Protein AF-A0A8S9ZVJ3-F1 (afdb_monomer)

Nearest PDB structures (foldseek):
  2yfw-assembly1_G  TM=9.400E-01  e=3.034E-04  Kluyveromyces lactis NRRL Y-1140
  6hts-assembly1_M  TM=9.670E-01  e=2.673E-04  Homo sapiens
  5ong-assembly1_E  TM=9.399E-01  e=2.848E-04  Xenopus laevis
  7yyh-assembly1_E  TM=9.456E-01  e=9.492E-04  Homo sapiens
  9fbw-assembly1_A  TM=9.017E-01  e=1.303E-03  Saccharomyces cerevisiae S288C

Secondary structure (DSSP, 8-state):
---HHHHHHHHHHHHHHHSPTT------HHHHHHHHHHHHHHHHHHHHHHHHHHHHTT-SS--HHHHHHHHHHHHHH-GGG--

Radius of gyration: 16.37 Å; Cα contacts (8 Å, |Δi|>4): 38; chains: 1; bounding box: 35×22×41 Å

Foldseek 3Di:
DDDLVVQVVVVVVVCVVPDDPPDPDDDDPVVSVVVVVVVVVLVVLLVVQQCVQCVVVVHNDRDPVSSVVSVVVCVVPNPVPSD

Mean predicted aligned error: 4.84 Å

Organism: NCBI:txid189291

Sequence (83 aa):
MIPQSPFSNLFKEILRNVSAPGSDLKVERKAINALHESTEAFMDKFFDAANRCAIHARRETVKPEDFSLVRWILDAFGINTLR

pLDDT: mean 91.19, std 7.03, range [61.72, 97.75]

Structure (mmCIF, N/CA/C/O backbone):
data_AF-A0A8S9ZVJ3-F1
#
_entry.id   AF-A0A8S9ZVJ3-F1
#
loop_
_atom_site.group_PDB
_atom_site.id
_atom_site.type_symbol
_atom_site.label_atom_id
_atom_site.label_alt_id
_atom_site.label_comp_id
_atom_site.label_asym_id
_atom_site.label_entity_id
_atom_site.label_seq_id
_atom_site.pdbx_PDB_ins_code
_atom_site.Cartn_x
_atom_site.Cartn_y
_atom_site.Cartn_z
_atom_site.occupancy
_atom_site.B_iso_or_equiv
_atom_site.auth_seq_id
_atom_site.auth_comp_id
_atom_site.auth_asym_id
_atom_site.auth_atom_id
_atom_site.pdbx_PDB_model_num
ATOM 1 N N . MET A 1 1 ? -2.139 9.130 -3.408 1.00 77.62 1 MET A N 1
ATOM 2 C CA . MET A 1 1 ? -2.653 9.178 -2.024 1.00 77.62 1 MET A CA 1
ATOM 3 C C . MET A 1 1 ? -3.989 8.460 -1.956 1.00 77.62 1 MET A C 1
ATOM 5 O O . MET A 1 1 ? -4.823 8.641 -2.838 1.00 77.62 1 MET A O 1
ATOM 9 N N . ILE A 1 2 ? -4.151 7.599 -0.959 1.00 87.06 2 ILE A N 1
ATOM 10 C CA . ILE A 1 2 ? -5.314 6.740 -0.734 1.00 87.06 2 ILE A CA 1
ATOM 11 C C . ILE A 1 2 ? -6.408 7.579 -0.053 1.00 87.06 2 ILE A C 1
ATOM 13 O O . ILE A 1 2 ? -6.110 8.258 0.930 1.00 87.06 2 ILE A O 1
ATOM 17 N N . PRO A 1 3 ? -7.680 7.537 -0.490 1.00 92.94 3 PRO A N 1
ATOM 18 C CA . PRO A 1 3 ? -8.727 8.306 0.176 1.00 92.94 3 PRO A CA 1
ATOM 19 C C . PRO A 1 3 ? -8.953 7.826 1.624 1.00 92.94 3 PRO A C 1
ATOM 21 O O . PRO A 1 3 ? -9.115 6.633 1.885 1.00 92.94 3 PRO A O 1
ATOM 24 N N . GLN A 1 4 ? -9.007 8.761 2.578 1.00 89.00 4 GLN A N 1
ATOM 25 C CA . GLN A 1 4 ? -9.045 8.442 4.016 1.00 89.00 4 GLN A CA 1
ATOM 26 C C . GLN A 1 4 ? -10.319 7.701 4.458 1.00 89.00 4 GLN A C 1
ATOM 28 O O . GLN A 1 4 ? -10.264 6.830 5.325 1.00 89.00 4 GLN A O 1
ATOM 33 N N . SER A 1 5 ? -11.477 8.035 3.877 1.00 92.50 5 SER A N 1
ATOM 34 C CA . SER A 1 5 ? -12.762 7.414 4.231 1.00 92.50 5 SER A CA 1
ATOM 35 C C . SER A 1 5 ? -12.817 5.908 3.910 1.00 92.50 5 SER A C 1
ATOM 37 O O . SER A 1 5 ? -13.047 5.131 4.841 1.00 92.50 5 SER A O 1
ATOM 39 N N . PRO A 1 6 ? -12.552 5.450 2.666 1.00 94.44 6 PRO A N 1
ATOM 40 C CA . PRO A 1 6 ? -12.535 4.021 2.362 1.00 94.44 6 PRO A CA 1
ATOM 41 C C . PRO A 1 6 ? -11.418 3.279 3.103 1.00 94.44 6 PRO A C 1
ATOM 43 O O . PRO A 1 6 ? -11.657 2.168 3.565 1.00 94.44 6 PRO A O 1
ATOM 46 N N . PHE A 1 7 ? -10.249 3.901 3.310 1.00 94.94 7 PHE A N 1
ATOM 47 C CA . PHE A 1 7 ? -9.186 3.308 4.126 1.00 94.94 7 PHE A CA 1
ATOM 48 C C . PHE A 1 7 ? -9.644 3.052 5.569 1.00 94.94 7 PHE A C 1
ATOM 50 O O . PHE A 1 7 ? -9.462 1.959 6.100 1.00 94.94 7 PHE A O 1
ATOM 57 N N . SER A 1 8 ? -10.295 4.036 6.200 1.00 93.69 8 SER A N 1
ATOM 58 C CA . SER A 1 8 ? -10.814 3.891 7.563 1.00 93.69 8 SER A CA 1
ATOM 59 C C . SER A 1 8 ? -11.894 2.811 7.665 1.00 93.69 8 SER A C 1
ATOM 61 O O . SER A 1 8 ? -11.925 2.079 8.655 1.00 93.69 8 SER A O 1
ATOM 63 N N . ASN A 1 9 ? -12.768 2.700 6.661 1.00 93.31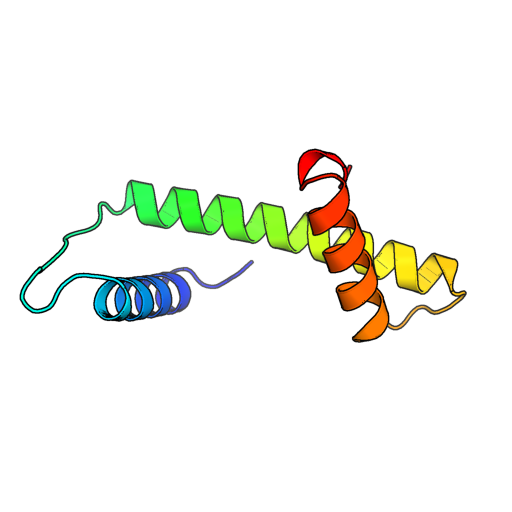 9 ASN A N 1
ATOM 64 C CA . ASN A 1 9 ? -13.814 1.678 6.629 1.00 93.31 9 ASN A CA 1
ATOM 65 C C . ASN A 1 9 ? -13.218 0.273 6.489 1.00 93.31 9 ASN A C 1
ATOM 67 O O . ASN A 1 9 ? -13.555 -0.595 7.291 1.00 93.31 9 ASN A O 1
ATOM 71 N N . LEU A 1 10 ? -12.277 0.087 5.558 1.00 94.38 10 LEU A N 1
ATOM 72 C CA . LEU A 1 10 ? -11.559 -1.175 5.373 1.00 94.38 10 LEU A CA 1
ATOM 73 C C . LEU A 1 10 ? -10.790 -1.574 6.637 1.00 94.38 10 LEU A C 1
ATOM 75 O O . LEU A 1 10 ? -10.859 -2.714 7.084 1.00 94.38 10 LEU A O 1
ATOM 79 N N . PHE A 1 11 ? -10.090 -0.627 7.260 1.00 92.81 11 PHE A N 1
ATOM 80 C CA . PHE A 1 11 ? -9.364 -0.890 8.498 1.00 92.81 11 PHE A CA 1
ATOM 81 C C . PHE A 1 11 ? -10.297 -1.361 9.625 1.00 92.81 11 PHE A C 1
ATOM 83 O O . PHE A 1 11 ? -9.992 -2.334 10.310 1.00 92.81 11 PHE A O 1
ATOM 90 N N . LYS A 1 12 ? -11.454 -0.712 9.807 1.00 90.94 12 LYS A N 1
ATOM 91 C CA . LYS A 1 12 ? -12.450 -1.125 10.812 1.00 90.94 12 LYS A CA 1
ATOM 92 C C . LYS A 1 12 ? -13.048 -2.496 10.504 1.00 90.94 12 LYS A C 1
ATOM 94 O O . LYS A 1 12 ? -13.335 -3.245 11.432 1.00 90.94 12 LYS A O 1
ATOM 99 N N . GLU A 1 13 ? -13.244 -2.821 9.230 1.00 92.06 13 GLU A N 1
ATOM 100 C CA . GLU A 1 13 ? -13.699 -4.141 8.793 1.00 92.06 13 GLU A CA 1
ATOM 101 C C . GLU A 1 13 ? -12.674 -5.228 9.143 1.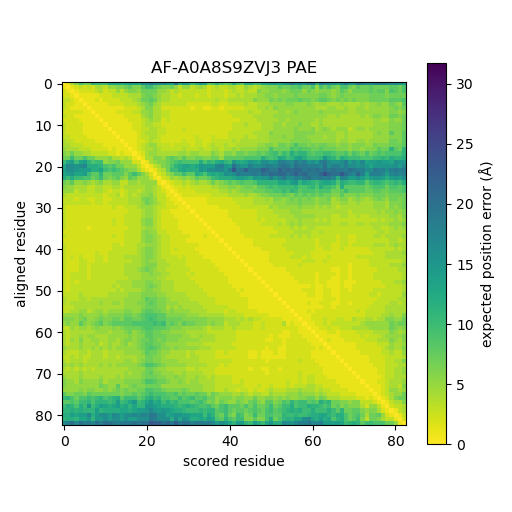00 92.06 13 GLU A C 1
ATOM 103 O O . GLU A 1 13 ? -13.014 -6.200 9.815 1.00 92.06 13 GLU A O 1
ATOM 108 N N . ILE A 1 14 ? -11.402 -5.020 8.789 1.00 92.56 14 ILE A N 1
ATOM 109 C CA . ILE A 1 14 ? -10.305 -5.935 9.135 1.00 92.56 14 ILE A CA 1
ATOM 110 C C . ILE A 1 14 ? -10.193 -6.084 10.652 1.00 92.56 14 ILE A C 1
ATOM 112 O O . ILE A 1 14 ? -10.084 -7.200 11.155 1.00 92.56 14 ILE A O 1
ATOM 116 N N . LEU A 1 15 ? -10.268 -4.978 11.396 1.00 91.44 15 LEU A N 1
ATOM 117 C CA . LEU A 1 15 ? -10.193 -5.006 12.851 1.00 91.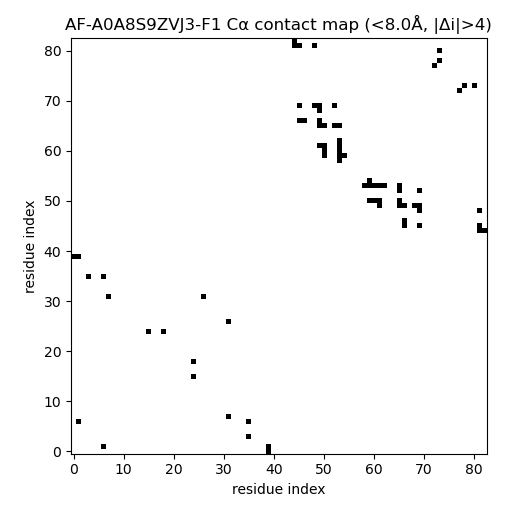44 15 LEU A CA 1
ATOM 118 C C . LEU A 1 15 ? -11.293 -5.883 13.452 1.00 91.44 15 LEU A C 1
ATOM 120 O O . LEU A 1 15 ? -11.003 -6.677 14.339 1.00 91.44 15 LEU A O 1
ATOM 124 N N . ARG A 1 16 ? -12.530 -5.795 12.954 1.00 89.94 16 ARG A N 1
ATOM 125 C CA . ARG A 1 16 ? -13.637 -6.653 13.410 1.00 89.94 16 ARG A CA 1
ATOM 126 C C . ARG A 1 16 ? -13.388 -8.133 13.125 1.00 89.94 16 ARG A C 1
ATOM 128 O O . ARG A 1 16 ? -13.757 -8.956 13.951 1.00 89.94 16 ARG A O 1
ATOM 135 N N . ASN A 1 17 ? -12.744 -8.459 12.005 1.00 89.56 17 ASN A N 1
ATOM 136 C CA . ASN A 1 17 ? -12.408 -9.840 11.644 1.00 89.56 17 ASN A CA 1
ATOM 137 C C . ASN A 1 17 ? -11.253 -10.416 12.479 1.00 89.56 17 ASN A C 1
ATOM 139 O O . ASN A 1 17 ? -11.197 -11.621 12.701 1.00 89.56 17 ASN A O 1
ATOM 143 N N . VAL A 1 18 ? -10.323 -9.567 12.925 1.00 89.81 18 VAL A N 1
ATOM 144 C CA . VAL A 1 18 ? -9.162 -9.971 13.740 1.00 89.81 18 VAL A CA 1
ATOM 145 C C . VAL A 1 18 ? -9.490 -9.993 15.237 1.00 89.81 18 VAL A C 1
ATOM 147 O O . VAL A 1 18 ? -8.873 -10.736 15.999 1.00 89.81 18 VAL A O 1
ATOM 150 N N . SER A 1 19 ? -10.447 -9.176 15.678 1.00 87.69 19 SER A N 1
ATOM 151 C CA . SER A 1 19 ? -10.798 -9.041 17.094 1.00 87.69 19 SER A CA 1
ATOM 152 C C . SER A 1 19 ? -11.646 -10.214 17.589 1.00 87.69 19 SER A C 1
ATOM 154 O O . SER A 1 19 ? -12.409 -10.818 16.838 1.00 87.69 19 SER A O 1
ATOM 156 N N . ALA A 1 20 ? -11.532 -10.534 18.882 1.00 82.12 20 ALA A N 1
ATOM 157 C CA . ALA A 1 20 ? -12.287 -11.627 19.488 1.00 82.12 20 ALA A CA 1
ATOM 158 C C . ALA A 1 20 ? -13.812 -11.391 19.385 1.00 82.12 20 ALA A C 1
ATOM 160 O O . ALA A 1 20 ? -14.258 -10.239 19.498 1.00 82.12 20 ALA A O 1
ATOM 161 N N . PRO A 1 21 ? -14.629 -12.453 19.235 1.00 75.44 21 PRO A N 1
ATOM 162 C CA . PRO A 1 21 ? -16.083 -12.328 19.189 1.00 75.44 21 PRO A CA 1
ATOM 163 C C . PRO A 1 21 ? -16.614 -11.574 20.416 1.00 75.44 21 PRO A C 1
ATOM 165 O O . PRO A 1 21 ? -16.318 -11.941 21.551 1.00 75.44 21 PRO A O 1
ATOM 168 N N . GLY A 1 22 ? -17.388 -10.510 20.190 1.00 71.62 22 GLY A N 1
ATOM 169 C CA . GLY A 1 22 ? -17.972 -9.688 21.258 1.00 71.62 22 GLY A CA 1
ATOM 170 C C . GLY A 1 22 ? -17.095 -8.537 21.768 1.00 71.62 22 GLY A C 1
ATOM 171 O O . GLY A 1 22 ? -17.521 -7.820 22.671 1.00 71.62 22 GLY A O 1
ATOM 172 N N . SER A 1 23 ? -15.907 -8.317 21.195 1.00 78.31 23 SER A N 1
ATOM 173 C CA . SER A 1 23 ? -15.091 -7.135 21.502 1.00 78.31 23 SER A CA 1
ATOM 174 C C . SER A 1 23 ? -15.431 -5.962 20.573 1.00 78.31 23 SER A C 1
ATOM 176 O O . SER A 1 23 ? -15.207 -6.016 19.367 1.00 78.31 23 SER A O 1
ATOM 178 N N . ASP A 1 24 ? -15.982 -4.884 21.137 1.00 77.44 24 ASP A N 1
ATOM 179 C CA . ASP A 1 24 ? -16.279 -3.653 20.394 1.00 77.44 24 ASP A CA 1
ATOM 180 C C . ASP A 1 24 ? -15.122 -2.656 20.568 1.00 77.44 24 ASP A C 1
ATOM 182 O O . ASP A 1 24 ? -15.129 -1.776 21.436 1.00 77.44 24 ASP A O 1
ATOM 186 N N . LEU A 1 25 ? -14.054 -2.858 19.789 1.00 85.06 25 LEU A N 1
ATOM 187 C CA . LEU A 1 25 ? -12.857 -2.020 19.851 1.00 85.06 25 LEU A CA 1
ATOM 188 C C . LEU A 1 25 ? -13.106 -0.656 19.197 1.00 85.06 25 LEU A C 1
ATOM 190 O O . LEU A 1 25 ? -13.367 -0.543 17.997 1.00 85.06 25 LEU A O 1
ATOM 194 N N . LYS A 1 26 ? -12.947 0.408 19.986 1.00 87.25 26 LYS A N 1
ATOM 195 C CA . LYS A 1 26 ? -12.954 1.791 19.499 1.00 87.25 26 LYS A CA 1
ATOM 196 C C . LYS A 1 26 ? -11.529 2.232 19.200 1.00 87.25 26 LYS A C 1
ATOM 198 O O . LYS A 1 26 ? -10.668 2.178 20.073 1.00 87.25 26 LYS A O 1
ATOM 203 N N . VAL A 1 27 ? -11.292 2.706 17.980 1.00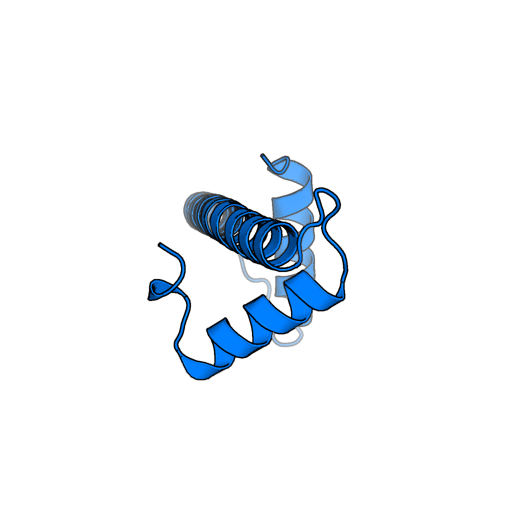 89.19 27 VAL A N 1
ATOM 204 C CA . VAL A 1 27 ? -9.972 3.186 17.554 1.00 89.19 27 VAL A CA 1
ATOM 205 C C . VAL A 1 27 ? -9.950 4.705 17.511 1.00 89.19 27 VAL A C 1
ATOM 207 O O . VAL A 1 27 ? -10.843 5.337 16.943 1.00 89.19 27 VAL A O 1
ATOM 210 N N . GLU A 1 28 ? -8.912 5.294 18.101 1.00 93.44 28 GLU A N 1
ATOM 211 C CA . GLU A 1 28 ? -8.685 6.733 18.050 1.00 93.44 28 GLU A CA 1
ATOM 212 C C . GLU A 1 28 ? -8.402 7.191 16.611 1.00 93.44 28 GLU A C 1
ATOM 214 O O . GLU A 1 28 ? -7.655 6.555 15.864 1.00 93.44 28 GLU A O 1
ATOM 219 N N . ARG A 1 29 ? -8.938 8.354 16.224 1.00 91.75 29 ARG A N 1
ATOM 220 C CA . ARG A 1 29 ? -8.695 8.938 14.896 1.00 91.75 29 ARG A CA 1
ATOM 221 C C . ARG A 1 29 ? -7.202 9.139 14.605 1.00 91.75 29 ARG A C 1
ATOM 223 O O . ARG A 1 29 ? -6.782 8.932 13.471 1.00 91.75 29 ARG A O 1
ATOM 230 N N . LYS A 1 30 ? -6.398 9.503 15.613 1.00 94.75 30 LYS A N 1
ATOM 231 C CA . LYS A 1 30 ? -4.943 9.669 15.461 1.00 94.75 30 LYS A CA 1
ATOM 232 C C . LYS A 1 30 ? -4.248 8.368 15.061 1.00 94.75 30 LYS A C 1
ATOM 234 O O . LYS A 1 30 ? -3.380 8.404 14.199 1.00 94.75 30 LYS A O 1
ATOM 239 N N . ALA A 1 31 ? -4.667 7.234 15.623 1.00 93.38 31 ALA A N 1
ATOM 240 C CA . ALA A 1 31 ? -4.110 5.929 15.277 1.00 93.38 31 ALA A CA 1
ATOM 241 C C . ALA A 1 31 ? -4.424 5.546 13.821 1.00 93.38 31 ALA A C 1
ATOM 243 O O . ALA A 1 31 ? -3.545 5.079 1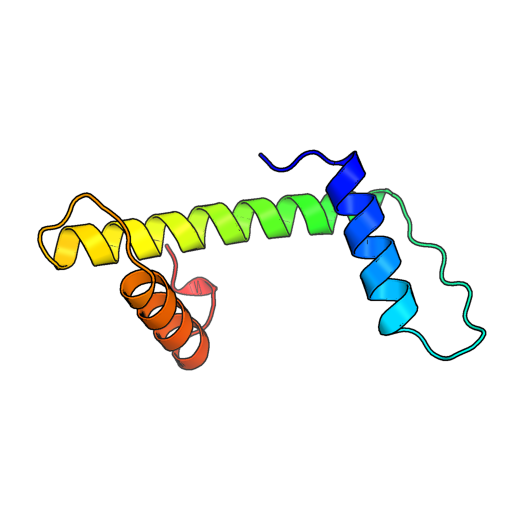3.103 1.00 93.38 31 ALA A O 1
ATOM 244 N N . ILE A 1 32 ? -5.653 5.812 13.360 1.00 93.56 32 ILE A N 1
ATOM 245 C CA . ILE A 1 32 ? -6.049 5.572 11.962 1.00 93.56 32 ILE A CA 1
ATOM 246 C C . ILE A 1 32 ? -5.216 6.437 11.008 1.00 93.56 32 ILE A C 1
ATOM 248 O O . ILE A 1 32 ? -4.746 5.937 9.991 1.00 93.56 32 ILE A O 1
ATOM 252 N N . ASN A 1 33 ? -5.008 7.713 11.343 1.00 94.31 33 ASN A N 1
ATOM 253 C CA . ASN A 1 33 ? -4.204 8.620 10.524 1.00 94.31 33 ASN A CA 1
ATOM 254 C C . ASN A 1 33 ? -2.732 8.189 10.465 1.00 94.31 33 ASN A C 1
ATOM 256 O O . ASN A 1 33 ? -2.161 8.164 9.383 1.00 94.31 33 ASN A O 1
ATOM 260 N N . ALA A 1 34 ? -2.137 7.806 11.599 1.00 95.50 34 ALA A N 1
ATOM 261 C CA . ALA A 1 34 ? -0.757 7.323 11.639 1.00 95.50 34 ALA A CA 1
ATOM 262 C C . ALA A 1 34 ? -0.573 6.047 10.798 1.00 95.50 34 ALA A C 1
ATOM 264 O O . ALA A 1 34 ? 0.413 5.901 10.078 1.00 95.50 34 ALA A O 1
ATOM 265 N N . LEU A 1 35 ? -1.550 5.135 10.846 1.00 94.31 35 LEU A N 1
ATOM 266 C CA . LEU A 1 35 ? -1.538 3.930 10.020 1.00 94.31 35 LEU A CA 1
ATOM 267 C C . LEU A 1 35 ? -1.692 4.254 8.529 1.00 94.31 35 LEU A C 1
ATOM 269 O O . LEU A 1 35 ? -1.026 3.641 7.695 1.00 94.31 35 LEU A O 1
ATOM 273 N N . HIS A 1 36 ? -2.564 5.207 8.193 1.00 94.94 36 HIS A N 1
ATOM 274 C CA . HIS A 1 36 ? -2.758 5.677 6.822 1.00 94.94 36 HIS A CA 1
ATOM 275 C C . HIS A 1 36 ? -1.461 6.262 6.255 1.00 94.94 36 HIS A C 1
ATOM 277 O O . HIS A 1 36 ? -1.000 5.798 5.217 1.00 94.94 36 HIS A O 1
ATOM 283 N N . GLU A 1 37 ? -0.811 7.165 6.991 1.00 94.56 37 GLU A N 1
ATOM 284 C CA . GLU A 1 37 ? 0.471 7.767 6.608 1.00 94.56 37 GLU A CA 1
ATOM 285 C C . GLU A 1 37 ? 1.573 6.712 6.436 1.00 94.56 37 GLU A C 1
ATOM 287 O O . GLU A 1 37 ? 2.271 6.690 5.422 1.00 94.56 37 GLU A O 1
ATOM 292 N N . SER A 1 38 ? 1.690 5.774 7.381 1.00 94.00 38 SER A N 1
ATOM 293 C CA . SER A 1 38 ? 2.658 4.677 7.279 1.00 94.00 38 SER A CA 1
ATOM 294 C C . SER A 1 38 ? 2.393 3.778 6.067 1.00 94.00 38 SER A C 1
ATOM 296 O O . SER A 1 38 ? 3.342 3.3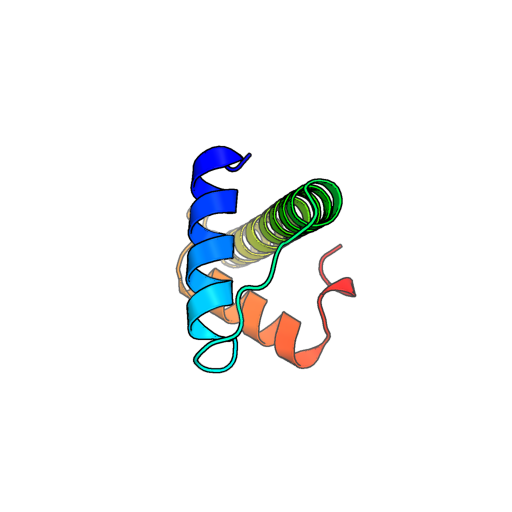37 5.418 1.00 94.00 38 SER A O 1
ATOM 298 N N . THR A 1 39 ? 1.123 3.527 5.738 1.00 94.56 39 THR A N 1
ATOM 299 C CA . THR A 1 39 ? 0.740 2.726 4.568 1.00 94.56 39 THR A CA 1
ATOM 300 C C . THR A 1 39 ? 1.098 3.441 3.271 1.00 94.56 39 THR A C 1
ATOM 302 O O . THR A 1 39 ? 1.632 2.812 2.361 1.00 94.56 39 THR A O 1
ATOM 305 N N . GLU A 1 40 ? 0.846 4.747 3.180 1.00 94.31 40 GLU A N 1
ATOM 306 C CA . GLU A 1 40 ? 1.218 5.536 2.003 1.00 94.31 40 GLU A CA 1
ATOM 307 C C . GLU A 1 40 ? 2.735 5.578 1.815 1.00 94.31 40 GLU A C 1
ATOM 309 O O . GLU A 1 40 ? 3.214 5.300 0.716 1.00 94.31 40 GLU A O 1
ATOM 314 N N . ALA A 1 41 ? 3.490 5.822 2.889 1.00 93.12 41 ALA A N 1
ATOM 315 C CA . ALA A 1 41 ? 4.950 5.803 2.854 1.00 93.12 41 ALA A CA 1
ATOM 316 C C . ALA A 1 41 ? 5.508 4.422 2.467 1.00 93.12 41 ALA A C 1
ATOM 318 O O . ALA A 1 41 ? 6.504 4.326 1.748 1.00 93.12 41 ALA A O 1
ATOM 319 N N . PHE A 1 42 ? 4.874 3.339 2.928 1.00 91.94 42 PHE A N 1
ATOM 320 C CA . PHE A 1 42 ? 5.240 1.983 2.529 1.00 91.94 42 PHE A CA 1
ATOM 321 C C . PHE A 1 42 ? 4.960 1.734 1.045 1.00 91.94 42 PHE A C 1
ATOM 323 O O . PHE A 1 42 ? 5.833 1.228 0.343 1.00 91.94 42 PHE A O 1
ATOM 330 N N . MET A 1 43 ? 3.766 2.090 0.562 1.00 93.31 43 MET A N 1
ATOM 331 C CA . MET A 1 43 ? 3.393 1.890 -0.837 1.00 93.31 43 MET A CA 1
ATOM 332 C C . MET A 1 43 ? 4.310 2.670 -1.775 1.00 93.31 43 MET A C 1
ATOM 334 O O . MET A 1 43 ? 4.775 2.092 -2.750 1.00 93.31 43 MET A O 1
ATOM 338 N N . ASP A 1 44 ? 4.626 3.927 -1.463 1.00 93.50 44 ASP A N 1
ATOM 339 C CA . ASP A 1 44 ? 5.538 4.752 -2.263 1.00 93.50 44 ASP A CA 1
ATOM 340 C C . ASP A 1 44 ? 6.906 4.069 -2.447 1.00 93.50 44 ASP A C 1
ATOM 342 O O . ASP A 1 44 ? 7.337 3.803 -3.571 1.00 93.50 44 ASP A O 1
ATOM 346 N N . LYS A 1 45 ? 7.525 3.629 -1.342 1.00 92.88 45 LYS A N 1
ATOM 347 C CA . LYS A 1 45 ? 8.795 2.883 -1.373 1.00 92.88 45 LYS A CA 1
ATOM 348 C C . LYS A 1 45 ? 8.691 1.543 -2.099 1.00 92.88 45 LYS A C 1
ATOM 350 O O . LYS A 1 45 ? 9.616 1.148 -2.806 1.00 92.88 45 LYS A O 1
ATOM 355 N N . PHE A 1 46 ? 7.592 0.819 -1.906 1.00 94.38 46 PHE A N 1
ATOM 356 C CA . PHE A 1 46 ? 7.379 -0.492 -2.516 1.00 94.38 46 PHE A CA 1
ATOM 357 C C . PHE A 1 46 ? 7.204 -0.390 -4.037 1.00 94.38 46 PHE A C 1
ATOM 359 O O . PHE A 1 46 ? 7.799 -1.173 -4.779 1.00 94.38 46 PHE A O 1
ATOM 366 N N . PHE A 1 47 ? 6.434 0.594 -4.510 1.00 95.06 47 PHE A N 1
ATOM 367 C CA . PHE A 1 47 ? 6.244 0.850 -5.937 1.00 95.06 47 PHE A CA 1
ATOM 368 C C . PHE A 1 47 ? 7.506 1.399 -6.595 1.00 95.06 47 PHE A C 1
ATOM 370 O O . PHE A 1 47 ? 7.824 0.973 -7.704 1.00 95.06 47 PHE A O 1
ATOM 377 N N . ASP A 1 48 ? 8.259 2.270 -5.921 1.00 95.06 48 ASP A N 1
ATOM 378 C CA . ASP A 1 48 ? 9.536 2.747 -6.451 1.00 95.06 48 ASP A CA 1
ATOM 379 C C . ASP A 1 48 ? 10.549 1.600 -6.599 1.00 95.06 48 ASP A C 1
ATOM 381 O O . ASP A 1 48 ? 11.179 1.446 -7.645 1.00 95.06 48 A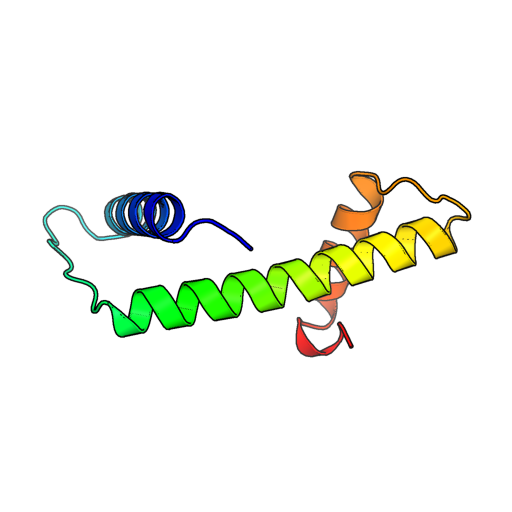SP A O 1
ATOM 385 N N . ALA A 1 49 ? 10.636 0.709 -5.608 1.00 95.25 49 ALA A N 1
ATOM 386 C CA . ALA A 1 49 ? 11.468 -0.488 -5.699 1.00 95.25 49 ALA A CA 1
ATOM 387 C C . ALA A 1 49 ? 11.044 -1.411 -6.856 1.00 95.25 49 ALA A C 1
ATOM 389 O O . ALA A 1 49 ? 11.895 -1.872 -7.619 1.00 95.25 49 ALA A O 1
ATOM 390 N N . ALA A 1 50 ? 9.739 -1.638 -7.035 1.00 96.31 50 ALA A N 1
ATOM 391 C CA . ALA A 1 50 ? 9.225 -2.447 -8.140 1.00 96.31 50 ALA A CA 1
ATOM 392 C C . ALA A 1 50 ? 9.515 -1.798 -9.504 1.00 96.31 50 ALA A C 1
ATOM 394 O O . ALA A 1 50 ? 9.894 -2.484 -10.454 1.00 96.31 50 ALA A O 1
ATOM 395 N N . ASN A 1 51 ? 9.419 -0.470 -9.589 1.00 96.56 51 ASN A N 1
ATOM 396 C CA . ASN A 1 51 ? 9.790 0.288 -10.778 1.00 96.56 51 ASN A CA 1
ATOM 397 C C . ASN A 1 51 ? 11.291 0.161 -11.090 1.00 96.56 51 ASN A C 1
ATOM 399 O O . ASN A 1 51 ? 11.666 -0.108 -12.231 1.00 96.56 51 ASN A O 1
ATOM 403 N N . ARG A 1 52 ? 12.167 0.247 -10.077 1.00 95.75 52 ARG A N 1
ATOM 404 C CA . ARG A 1 52 ? 13.612 -0.001 -10.244 1.00 95.75 52 ARG A CA 1
ATOM 405 C C . ARG A 1 52 ? 13.892 -1.424 -10.742 1.00 95.75 52 ARG A C 1
ATOM 407 O O . ARG A 1 52 ? 14.753 -1.596 -11.604 1.00 95.75 52 ARG A O 1
ATOM 414 N N . CYS A 1 53 ? 13.162 -2.433 -10.259 1.00 95.69 53 CYS A N 1
ATOM 415 C CA . CYS A 1 53 ? 13.261 -3.809 -10.764 1.00 95.69 53 CYS A CA 1
ATOM 416 C C . CYS A 1 53 ? 12.843 -3.922 -12.240 1.00 95.69 53 CYS A C 1
ATOM 418 O O . CYS A 1 53 ? 13.551 -4.558 -13.025 1.00 95.69 53 CYS A O 1
ATOM 420 N N . ALA A 1 54 ? 11.759 -3.252 -12.643 1.00 97.75 54 ALA A N 1
ATOM 421 C CA . ALA A 1 54 ? 11.328 -3.216 -14.040 1.00 97.75 54 ALA A CA 1
ATOM 422 C C . ALA A 1 54 ? 12.396 -2.574 -14.945 1.00 97.75 54 ALA A C 1
ATOM 424 O O . ALA A 1 54 ? 12.781 -3.169 -15.958 1.00 97.75 54 ALA A O 1
ATOM 425 N N . ILE A 1 55 ? 12.953 -1.429 -14.531 1.00 97.38 55 ILE A N 1
ATOM 426 C CA . ILE A 1 55 ? 14.030 -0.724 -15.249 1.00 97.38 55 ILE A CA 1
ATOM 427 C C . ILE A 1 55 ? 15.288 -1.594 -15.340 1.00 97.38 55 ILE A C 1
ATOM 429 O O . ILE A 1 55 ? 15.902 -1.686 -16.405 1.00 97.38 55 ILE A O 1
ATOM 433 N N . HIS A 1 56 ? 15.657 -2.286 -14.258 1.00 95.75 56 HIS A N 1
ATOM 434 C CA . HIS A 1 56 ? 16.786 -3.220 -14.253 1.00 95.75 56 HIS A CA 1
ATOM 435 C C . HIS A 1 56 ? 16.602 -4.350 -15.280 1.00 95.75 56 HIS A C 1
ATOM 437 O O . HIS A 1 56 ? 17.547 -4.735 -15.968 1.00 95.75 56 HIS A O 1
ATOM 443 N N . ALA A 1 57 ? 15.366 -4.819 -15.459 1.00 97.00 57 ALA A N 1
ATOM 444 C CA . ALA A 1 57 ? 14.984 -5.782 -16.487 1.00 97.00 57 ALA A CA 1
ATOM 445 C C . ALA A 1 57 ? 14.758 -5.159 -17.885 1.00 97.00 57 ALA A C 1
ATOM 447 O O . ALA A 1 57 ? 14.212 -5.830 -18.763 1.00 97.00 57 ALA A O 1
ATOM 448 N N . ARG A 1 58 ? 15.171 -3.900 -18.110 1.00 96.88 58 ARG A N 1
ATOM 449 C CA . ARG A 1 58 ? 15.001 -3.125 -19.358 1.00 96.88 58 ARG A CA 1
ATOM 450 C C . ARG A 1 58 ? 13.545 -2.960 -19.801 1.00 96.88 58 ARG A C 1
ATOM 452 O O . ARG A 1 58 ? 13.247 -2.968 -20.995 1.00 96.88 58 ARG A O 1
ATOM 459 N N . ARG A 1 59 ? 12.630 -2.823 -18.845 1.00 97.19 59 ARG A N 1
ATOM 460 C CA . ARG A 1 59 ? 11.208 -2.558 -19.080 1.00 97.19 59 ARG A CA 1
ATOM 461 C C . ARG A 1 59 ? 10.804 -1.252 -18.412 1.00 97.19 59 ARG A C 1
ATOM 463 O O . ARG A 1 59 ? 11.307 -0.916 -17.350 1.00 97.19 59 ARG A O 1
ATOM 470 N N . GLU A 1 60 ? 9.839 -0.565 -19.008 1.00 95.25 60 GLU A N 1
ATOM 471 C CA . GLU A 1 60 ? 9.178 0.594 -18.387 1.00 95.25 60 GLU A CA 1
ATOM 472 C C . G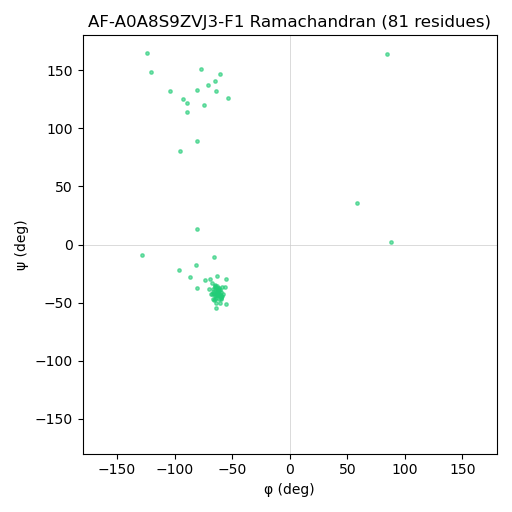LU A 1 60 ? 7.867 0.196 -17.693 1.00 95.25 60 GLU A C 1
ATOM 474 O O . GLU A 1 60 ? 7.390 0.876 -16.791 1.00 95.25 60 GLU A O 1
ATOM 479 N N . THR A 1 61 ? 7.274 -0.934 -18.090 1.00 97.50 61 THR A N 1
ATOM 480 C CA . THR A 1 61 ? 6.052 -1.463 -17.479 1.00 97.50 61 THR A CA 1
ATOM 481 C C . THR A 1 61 ? 6.388 -2.389 -16.314 1.00 97.50 61 THR A C 1
ATOM 483 O O . THR A 1 61 ? 7.049 -3.420 -16.501 1.00 97.50 61 THR A O 1
ATOM 486 N N . VAL A 1 62 ? 5.874 -2.043 -15.133 1.00 96.88 62 VAL A N 1
ATOM 487 C CA . VAL A 1 62 ? 5.933 -2.880 -13.929 1.00 96.88 62 VAL A CA 1
ATOM 488 C C . VAL A 1 62 ? 5.003 -4.082 -14.079 1.00 96.88 62 VAL A C 1
ATOM 490 O O . VAL A 1 62 ? 3.872 -3.952 -14.551 1.00 96.88 62 VAL A O 1
ATOM 493 N N . LYS A 1 63 ? 5.479 -5.259 -13.672 1.00 97.38 63 LYS A N 1
ATOM 494 C CA . LYS A 1 63 ? 4.739 -6.522 -13.731 1.00 97.38 63 LYS A CA 1
ATOM 495 C C . LYS A 1 63 ? 4.643 -7.199 -12.352 1.00 97.38 63 LYS A C 1
ATOM 497 O O . LYS A 1 63 ? 5.394 -6.841 -11.443 1.00 97.38 63 LYS A O 1
ATOM 502 N N . PRO A 1 64 ? 3.750 -8.194 -12.167 1.00 97.12 64 PRO A N 1
ATOM 503 C CA . PRO A 1 64 ? 3.621 -8.929 -10.903 1.00 97.12 64 PRO A CA 1
ATOM 504 C C . PRO A 1 64 ? 4.921 -9.577 -10.402 1.00 97.12 64 PRO A C 1
ATOM 506 O O . PRO A 1 64 ? 5.118 -9.705 -9.191 1.00 97.12 64 PRO A O 1
ATOM 509 N N . GLU A 1 65 ? 5.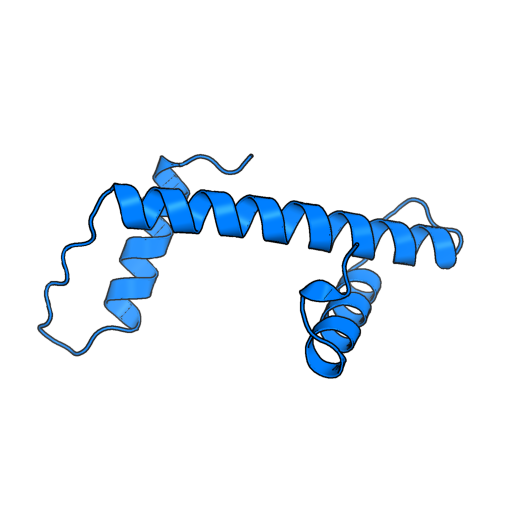828 -9.962 -11.304 1.00 96.44 65 GLU A N 1
ATOM 510 C CA . GLU A 1 65 ? 7.116 -10.551 -10.931 1.00 96.44 65 GLU A CA 1
ATOM 511 C C . GLU A 1 65 ? 8.033 -9.535 -10.234 1.00 96.44 65 GLU A C 1
ATOM 513 O O . GLU A 1 65 ? 8.760 -9.908 -9.313 1.00 96.44 65 GLU A O 1
ATOM 518 N N . ASP A 1 66 ? 7.955 -8.251 -10.604 1.00 97.00 66 ASP A N 1
ATOM 519 C CA . ASP A 1 66 ? 8.747 -7.183 -9.980 1.00 97.00 66 ASP A CA 1
ATOM 520 C C . ASP A 1 66 ? 8.325 -6.997 -8.512 1.00 97.00 66 ASP A C 1
ATOM 522 O O . ASP A 1 66 ? 9.164 -6.936 -7.615 1.00 97.00 66 ASP A O 1
ATOM 526 N N . PHE A 1 67 ? 7.017 -7.016 -8.236 1.00 96.44 67 PHE A N 1
ATOM 527 C CA . PHE A 1 67 ? 6.486 -6.962 -6.869 1.00 96.44 67 PHE A CA 1
ATOM 528 C C . PHE A 1 67 ? 6.824 -8.207 -6.051 1.00 96.44 67 PHE A C 1
ATOM 530 O O . PHE A 1 67 ? 7.125 -8.103 -4.862 1.00 96.44 67 PHE A O 1
ATOM 537 N N . SER A 1 68 ? 6.792 -9.380 -6.684 1.00 96.25 68 SER A N 1
ATOM 538 C CA . SER A 1 68 ? 7.156 -10.643 -6.036 1.00 96.25 68 SER A CA 1
ATOM 539 C C . SER A 1 68 ? 8.627 -10.638 -5.618 1.00 96.25 68 SER A C 1
ATOM 541 O O . SER A 1 68 ? 8.956 -11.045 -4.505 1.00 96.25 68 SER A O 1
ATOM 543 N N . LEU A 1 69 ? 9.507 -10.106 -6.474 1.00 94.69 69 LEU A N 1
ATOM 544 C CA . LEU A 1 69 ? 10.924 -9.943 -6.170 1.00 94.69 69 LEU A CA 1
ATOM 545 C C . LEU A 1 69 ? 11.148 -8.950 -5.024 1.00 94.69 69 LEU A C 1
ATOM 547 O O . LEU A 1 69 ? 11.874 -9.265 -4.083 1.00 94.69 69 LEU A O 1
ATOM 551 N N . VAL A 1 70 ? 10.503 -7.781 -5.056 1.00 95.50 70 VAL A N 1
ATOM 552 C CA . VAL A 1 70 ? 10.608 -6.804 -3.958 1.00 95.50 70 VAL A CA 1
ATOM 553 C C . VAL A 1 70 ? 10.112 -7.412 -2.650 1.00 95.50 70 VAL A C 1
ATOM 555 O O . VAL A 1 70 ? 10.750 -7.238 -1.613 1.00 95.50 70 VAL A O 1
ATOM 558 N N . ARG A 1 71 ? 9.014 -8.176 -2.681 1.00 94.88 71 ARG A N 1
ATOM 559 C CA . ARG A 1 71 ? 8.509 -8.871 -1.495 1.00 94.88 71 ARG A CA 1
ATOM 560 C C . ARG A 1 71 ? 9.521 -9.876 -0.949 1.00 94.88 71 ARG A C 1
ATOM 562 O O . ARG A 1 71 ? 9.757 -9.887 0.254 1.00 94.88 71 ARG A O 1
ATOM 569 N N . TRP A 1 72 ? 10.154 -10.654 -1.821 1.00 95.44 72 TRP A N 1
ATOM 570 C CA . TRP A 1 72 ? 11.207 -11.589 -1.428 1.00 95.44 72 TRP A CA 1
ATOM 571 C C . TRP A 1 72 ? 12.401 -10.876 -0.771 1.00 95.44 72 TRP A C 1
ATOM 573 O O . TRP A 1 72 ? 12.875 -11.309 0.278 1.00 95.44 72 TRP A O 1
ATOM 583 N N . ILE A 1 73 ? 12.843 -9.740 -1.324 1.00 93.12 73 ILE A N 1
ATOM 584 C CA . ILE A 1 73 ? 13.913 -8.916 -0.732 1.00 93.12 73 ILE A CA 1
ATOM 585 C C . ILE A 1 73 ? 13.493 -8.389 0.647 1.00 93.12 73 ILE A C 1
ATOM 587 O O . ILE A 1 73 ? 14.280 -8.425 1.593 1.00 93.12 73 ILE A O 1
ATOM 591 N N . LEU A 1 74 ? 12.251 -7.923 0.783 1.00 92.44 74 LEU A N 1
ATOM 592 C CA . LEU A 1 74 ? 11.717 -7.433 2.051 1.00 92.44 74 LEU A CA 1
ATOM 593 C C . LEU A 1 74 ? 11.668 -8.515 3.129 1.00 92.44 74 LEU A C 1
ATOM 595 O O . LEU A 1 74 ? 12.015 -8.232 4.273 1.00 92.44 74 LEU A O 1
ATOM 599 N N . ASP A 1 75 ? 11.265 -9.732 2.776 1.00 92.19 75 ASP A N 1
ATOM 600 C CA . ASP A 1 75 ? 11.217 -10.848 3.722 1.00 92.19 75 ASP A CA 1
ATOM 601 C C . ASP A 1 75 ? 12.634 -11.297 4.138 1.00 92.19 75 ASP A C 1
ATOM 603 O O . ASP A 1 75 ? 12.835 -11.723 5.274 1.00 92.19 75 ASP A O 1
ATOM 607 N N . ALA A 1 76 ? 13.635 -11.145 3.261 1.00 91.69 76 ALA A N 1
ATOM 608 C CA . ALA A 1 76 ? 15.027 -11.491 3.553 1.00 91.69 76 ALA A CA 1
ATOM 609 C C . ALA A 1 76 ? 15.787 -10.419 4.362 1.00 91.69 76 ALA A C 1
ATOM 611 O O . ALA A 1 76 ? 16.615 -10.767 5.204 1.00 91.69 76 ALA A O 1
ATOM 612 N N . PHE A 1 77 ? 15.537 -9.127 4.113 1.00 90.31 77 PHE A N 1
ATOM 613 C CA . PHE A 1 77 ? 16.374 -8.035 4.642 1.00 90.31 77 PHE A CA 1
ATOM 614 C C . PHE A 1 77 ? 15.611 -6.912 5.371 1.00 90.31 77 PHE A C 1
ATOM 616 O O . PHE A 1 77 ? 16.231 -6.063 6.014 1.00 90.31 77 PHE A O 1
ATOM 623 N N . GLY A 1 78 ? 14.278 -6.894 5.314 1.00 85.38 78 GLY A N 1
ATOM 624 C CA . GLY A 1 78 ? 13.424 -5.913 5.988 1.00 85.38 78 GLY A CA 1
ATOM 625 C C . GLY A 1 78 ? 13.212 -4.592 5.231 1.00 85.38 78 GLY A C 1
ATOM 626 O O . GLY A 1 78 ? 13.946 -4.231 4.312 1.00 85.38 78 GLY A O 1
ATOM 627 N N . ILE A 1 79 ? 12.194 -3.829 5.658 1.00 76.81 79 ILE A N 1
ATOM 628 C CA . ILE A 1 79 ? 11.693 -2.603 4.989 1.00 76.81 79 ILE A CA 1
ATOM 629 C C . ILE A 1 79 ? 12.728 -1.472 4.922 1.00 76.81 79 ILE A C 1
ATOM 631 O O . ILE A 1 79 ? 12.707 -0.670 3.990 1.00 76.81 79 ILE A O 1
ATOM 635 N N . ASN A 1 80 ? 13.677 -1.428 5.859 1.00 78.06 80 ASN A N 1
ATOM 636 C CA . ASN A 1 80 ? 14.713 -0.390 5.905 1.00 78.06 80 ASN A CA 1
ATOM 637 C C . ASN A 1 80 ? 15.692 -0.442 4.719 1.00 78.06 80 ASN A C 1
ATOM 639 O O . ASN A 1 80 ? 16.472 0.489 4.535 1.00 78.06 80 ASN A O 1
ATOM 643 N N . THR A 1 81 ? 15.660 -1.512 3.922 1.00 76.19 81 THR A N 1
ATOM 644 C CA . THR A 1 81 ? 16.496 -1.657 2.723 1.00 76.19 81 THR A CA 1
ATOM 645 C C . THR A 1 81 ? 15.948 -0.930 1.498 1.00 76.19 81 THR A C 1
ATOM 647 O O . THR A 1 81 ? 16.706 -0.650 0.570 1.00 76.19 81 THR A O 1
ATOM 650 N N . LEU A 1 82 ? 14.661 -0.570 1.503 1.00 72.50 82 LEU A N 1
ATOM 651 C CA . LEU A 1 82 ? 14.056 0.246 0.455 1.00 72.50 82 LEU A CA 1
ATOM 652 C C . LEU A 1 82 ? 14.407 1.716 0.723 1.00 72.50 82 LEU A C 1
ATOM 654 O O . LEU A 1 82 ? 13.726 2.408 1.489 1.00 72.50 82 LEU A O 1
ATOM 658 N N . ARG A 1 83 ? 15.545 2.139 0.162 1.00 61.72 83 ARG A N 1
ATOM 659 C CA . ARG A 1 83 ? 16.069 3.507 0.251 1.00 61.72 83 ARG A CA 1
ATOM 660 C C . ARG A 1 83 ? 15.480 4.420 -0.813 1.00 61.72 83 ARG A C 1
ATOM 662 O O . ARG A 1 83 ? 15.599 4.075 -2.017 1.00 61.72 83 ARG A O 1
#

InterPro domains:
  IPR000164 Histone H3/CENP-A [PR00622] (22-40)
  IPR000164 Histone H3/CENP-A [PR00622] (40-56)
  IPR000164 Histone H3/CENP-A [PR00622] (56-77)
  IPR000164 Histone H3/CENP-A [PTHR11426] (1-73)
  IPR000164 Histone H3/CENP-A [SM00428] (1-78)
  IPR007125 Core Histone H2A/H2B/H3 domain [PF00125] (2-71)
  IPR009072 Histone-fold [G3DSA:1.10.20.10] (1-81)
  IPR009072 Histone-fold [SSF47113] (2-74)

Solvent-accessible surface area (backbone atoms only — not comparable to full-atom values): 4988 Å² total; per-residue (Å²): 138,79,64,65,67,65,52,52,51,52,50,53,53,53,48,60,72,73,44,61,92,91,63,85,82,83,77,57,70,68,59,55,51,53,51,49,53,52,48,52,56,48,48,54,44,52,52,51,52,17,44,51,46,18,46,74,73,77,34,91,68,70,51,73,65,29,49,52,50,48,50,52,51,36,77,75,69,38,71,86,70,65,122